Protein AF-A0A4Q1A795-F1 (afdb_monomer_lite)

pLDDT: mean 74.52, std 22.14, range [33.25, 95.19]

Sequence (114 aa):
MFIEKFHEARSLALEQAIKNFKTTKRGSYKVLKLIKENIQELVDSGLNMQEQVQIINSALDIKISYSTYKAFYYSHMNKKIKQKQSFNNSPVIKKESSTTESKKEIDIFADLKG

Secondary structure (DSSP, 8-state):
-HHHHHHHHHHHHHHHHHHHHHHHS--HHHHHHHTHHHHHHHHHTT--HHHHHHHHHHHHT----HHHHHHHHHHHTGGGHHHHHTTT--------------------------

Radius of gyration: 27.62 Å; chains: 1; bounding box: 85×40×49 Å

Foldseek 3Di:
DVVVVVVVVLVVQLVVQLVCCVVPVPNPLVNCVSCVVVLVVCVVVVDDLVVSQVCSCVVSVHHDDSVNSVVSCCVPVCPVVVVVVVVPDDPPPPDDDDDDDDDDDDDDDDDDDD

Structure (mmCIF, N/CA/C/O backbone):
data_AF-A0A4Q1A795-F1
#
_entry.id   AF-A0A4Q1A795-F1
#
loop_
_atom_site.group_PDB
_atom_site.id
_atom_site.type_symbol
_atom_site.label_atom_id
_atom_site.label_alt_id
_atom_site.label_comp_id
_atom_site.label_asym_id
_atom_site.label_entity_id
_atom_site.label_seq_id
_atom_site.pdbx_PDB_ins_code
_atom_site.Cartn_x
_atom_site.Cartn_y
_atom_site.Cartn_z
_atom_site.occupancy
_atom_site.B_iso_or_equiv
_atom_site.auth_seq_id
_atom_site.auth_comp_id
_atom_site.auth_asym_id
_atom_site.auth_atom_id
_atom_site.pdbx_PDB_model_num
ATOM 1 N N . MET A 1 1 ? 15.068 -22.716 2.338 1.00 62.22 1 MET A N 1
ATOM 2 C CA . MET A 1 1 ? 15.194 -22.539 0.876 1.00 62.22 1 MET A CA 1
ATOM 3 C C . MET A 1 1 ? 13.903 -22.344 0.076 1.00 62.22 1 MET A C 1
ATOM 5 O O . MET A 1 1 ? 13.970 -21.624 -0.909 1.00 62.22 1 MET A O 1
ATOM 9 N N . PHE A 1 2 ? 12.742 -22.936 0.406 1.00 61.22 2 PHE A N 1
ATOM 10 C CA . PHE A 1 2 ? 11.511 -22.665 -0.374 1.00 61.22 2 PHE A CA 1
ATOM 11 C C . PHE A 1 2 ? 10.823 -21.349 0.041 1.00 61.22 2 PHE A C 1
ATOM 13 O O . PHE A 1 2 ? 10.418 -20.569 -0.811 1.00 61.22 2 PHE A O 1
ATOM 20 N N . ILE A 1 3 ? 10.766 -21.066 1.347 1.00 70.88 3 ILE A N 1
ATOM 21 C CA . ILE A 1 3 ? 10.146 -19.853 1.914 1.00 70.88 3 ILE A CA 1
ATOM 22 C C . ILE A 1 3 ? 10.913 -18.579 1.511 1.00 70.88 3 ILE A C 1
ATOM 24 O O . ILE A 1 3 ? 10.300 -17.596 1.107 1.00 70.88 3 ILE A O 1
ATOM 28 N N . GLU A 1 4 ? 12.248 -18.612 1.523 1.00 69.50 4 GLU A N 1
ATOM 29 C CA . GLU A 1 4 ? 13.098 -17.473 1.129 1.00 69.50 4 GLU A CA 1
ATOM 30 C C . GLU A 1 4 ? 12.840 -17.022 -0.314 1.00 69.50 4 GLU A C 1
ATOM 32 O O . GLU A 1 4 ? 12.675 -15.831 -0.562 1.00 69.50 4 GLU A O 1
ATOM 37 N N . LYS A 1 5 ? 12.681 -17.971 -1.247 1.00 75.19 5 LYS A N 1
ATOM 38 C CA . LYS A 1 5 ? 12.370 -17.672 -2.655 1.00 75.19 5 LYS A CA 1
ATOM 39 C C . LYS A 1 5 ? 11.026 -16.958 -2.822 1.00 75.19 5 LYS A C 1
ATOM 41 O O . LYS A 1 5 ? 10.877 -16.127 -3.715 1.00 75.19 5 LYS A O 1
ATOM 46 N N . PHE A 1 6 ? 10.044 -17.251 -1.965 1.00 74.88 6 PHE A N 1
ATOM 47 C CA . PHE A 1 6 ? 8.758 -16.547 -1.970 1.00 74.88 6 PHE A CA 1
ATOM 48 C C . PHE A 1 6 ? 8.876 -15.116 -1.442 1.00 74.88 6 PHE A C 1
ATOM 50 O O . PHE A 1 6 ? 8.272 -14.208 -2.017 1.00 74.88 6 PHE A O 1
ATOM 57 N N . HIS A 1 7 ? 9.652 -14.903 -0.377 1.00 77.56 7 HIS A N 1
ATOM 58 C CA . HIS A 1 7 ? 9.912 -13.558 0.139 1.00 77.56 7 HIS A CA 1
ATO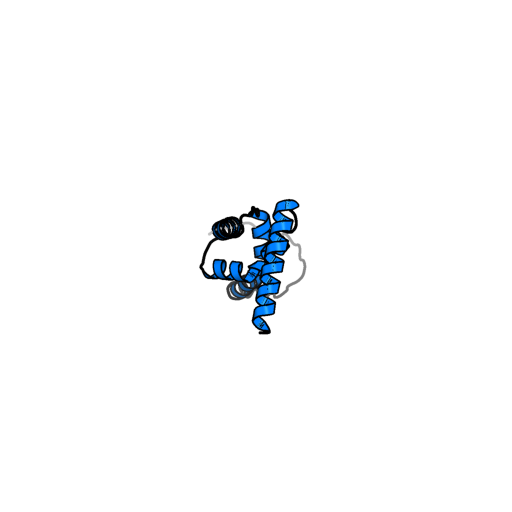M 59 C C . HIS A 1 7 ? 10.644 -12.698 -0.892 1.00 77.56 7 HIS A C 1
ATOM 61 O O . HIS A 1 7 ? 10.237 -11.564 -1.142 1.00 77.56 7 HIS A O 1
ATOM 67 N N . GLU A 1 8 ? 11.653 -13.263 -1.549 1.00 81.06 8 GLU A N 1
ATOM 68 C CA . GLU A 1 8 ? 12.411 -12.595 -2.605 1.00 81.06 8 GLU A CA 1
ATOM 69 C C . GLU A 1 8 ? 11.519 -12.230 -3.802 1.00 81.06 8 GLU A C 1
ATOM 71 O O . GLU A 1 8 ? 11.475 -11.072 -4.220 1.00 81.06 8 GLU A O 1
ATOM 76 N N . ALA A 1 9 ? 10.706 -13.174 -4.291 1.00 82.75 9 ALA A N 1
ATOM 77 C CA . ALA A 1 9 ? 9.761 -12.916 -5.377 1.00 82.75 9 ALA A CA 1
ATOM 78 C C . ALA A 1 9 ? 8.734 -11.826 -5.022 1.00 82.75 9 ALA A C 1
ATOM 80 O O . ALA A 1 9 ? 8.366 -11.009 -5.870 1.00 82.75 9 ALA A O 1
ATOM 81 N N . ARG A 1 10 ? 8.271 -11.781 -3.765 1.00 84.12 10 ARG A N 1
ATOM 82 C CA . ARG A 1 10 ? 7.341 -10.749 -3.289 1.00 84.12 10 ARG A CA 1
ATOM 83 C C . ARG A 1 10 ? 8.010 -9.380 -3.183 1.00 84.12 10 ARG A C 1
ATOM 85 O O . ARG A 1 10 ? 7.381 -8.393 -3.567 1.00 84.12 10 ARG A O 1
ATOM 92 N N . SER A 1 11 ? 9.257 -9.324 -2.716 1.00 87.44 11 SER A N 1
ATOM 93 C CA . SER A 1 11 ? 10.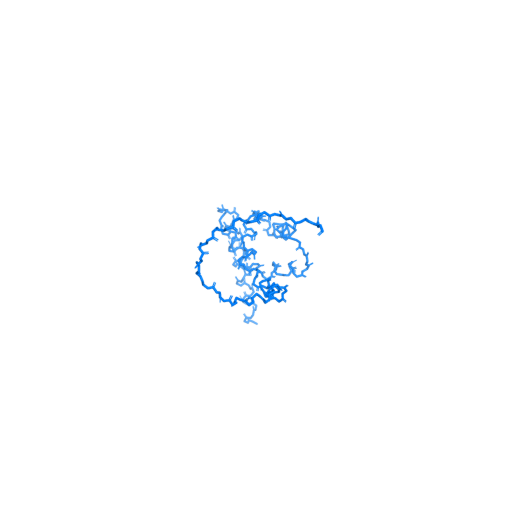050 -8.089 -2.671 1.00 87.44 11 SER A CA 1
ATOM 94 C C . SER A 1 11 ? 10.250 -7.524 -4.075 1.00 87.44 11 SER A C 1
ATOM 96 O O . SER A 1 11 ? 9.897 -6.378 -4.344 1.00 87.44 11 SER A O 1
ATOM 98 N N . LEU A 1 12 ? 10.679 -8.367 -5.017 1.00 91.69 12 LEU A N 1
ATOM 99 C CA . LEU A 1 12 ? 10.887 -7.973 -6.409 1.00 91.69 12 LEU A CA 1
ATOM 100 C C . LEU A 1 12 ? 9.582 -7.506 -7.079 1.00 91.69 12 LEU A C 1
ATOM 102 O O . LEU A 1 12 ? 9.552 -6.500 -7.792 1.00 91.69 12 LEU A O 1
ATOM 106 N N . ALA A 1 13 ? 8.466 -8.189 -6.806 1.00 91.19 13 ALA A N 1
ATOM 107 C CA . ALA A 1 13 ? 7.152 -7.776 -7.291 1.00 91.19 13 ALA A CA 1
ATOM 108 C C . ALA A 1 13 ? 6.707 -6.419 -6.716 1.00 91.19 13 ALA A C 1
ATOM 110 O O . ALA A 1 13 ? 6.059 -5.639 -7.425 1.00 91.19 13 ALA A O 1
ATOM 111 N N . LEU A 1 14 ? 7.036 -6.134 -5.451 1.00 92.69 14 LEU A N 1
ATOM 112 C CA . LEU A 1 14 ? 6.748 -4.857 -4.800 1.00 92.69 14 LEU A CA 1
ATOM 113 C C . LEU A 1 14 ? 7.579 -3.729 -5.409 1.00 92.69 14 LEU A C 1
ATOM 115 O O . LEU A 1 14 ? 7.006 -2.716 -5.809 1.00 92.69 14 LEU A O 1
ATOM 119 N N . GLU A 1 15 ? 8.885 -3.924 -5.563 1.00 92.81 15 GLU A N 1
ATOM 120 C CA . GLU A 1 15 ? 9.774 -2.953 -6.205 1.00 92.81 15 GLU A CA 1
ATOM 121 C C . GLU A 1 15 ? 9.312 -2.615 -7.623 1.00 92.81 15 GLU A C 1
ATOM 123 O O . GLU A 1 15 ? 9.189 -1.443 -7.990 1.00 92.81 15 GLU A O 1
ATOM 128 N N . GLN A 1 16 ? 8.962 -3.632 -8.414 1.00 93.44 16 GLN A N 1
ATOM 129 C CA . GLN A 1 16 ? 8.462 -3.426 -9.767 1.00 93.44 16 GLN A CA 1
ATOM 130 C C . GLN A 1 16 ? 7.115 -2.686 -9.770 1.00 93.44 16 GLN A C 1
ATOM 132 O O . GLN A 1 16 ? 6.886 -1.812 -10.610 1.00 93.44 16 GLN A O 1
ATOM 137 N N . ALA A 1 17 ? 6.218 -2.995 -8.828 1.00 92.69 17 ALA A N 1
ATOM 138 C CA . ALA A 1 17 ? 4.946 -2.291 -8.690 1.00 92.69 17 ALA A CA 1
ATOM 139 C C . ALA A 1 17 ? 5.143 -0.820 -8.286 1.00 92.69 17 ALA A C 1
ATOM 141 O O . ALA A 1 17 ? 4.484 0.050 -8.857 1.00 92.69 17 ALA A O 1
ATOM 142 N N . ILE A 1 18 ? 6.067 -0.534 -7.365 1.00 93.4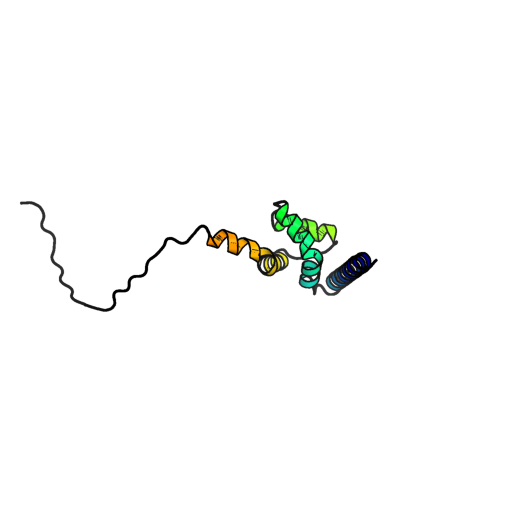4 18 ILE A N 1
ATOM 143 C CA . ILE A 1 18 ? 6.427 0.828 -6.951 1.00 93.44 18 ILE A CA 1
ATOM 144 C C . ILE A 1 18 ? 7.021 1.595 -8.128 1.00 93.44 18 ILE A C 1
ATOM 146 O O . ILE A 1 18 ? 6.567 2.700 -8.423 1.00 93.44 18 ILE A O 1
ATOM 150 N N . LYS A 1 19 ? 7.979 1.002 -8.850 1.00 93.06 19 LYS A N 1
ATOM 151 C CA . LYS A 1 19 ? 8.588 1.613 -10.038 1.00 93.06 19 LYS A CA 1
ATOM 152 C C . LYS A 1 19 ? 7.528 1.956 -11.083 1.00 93.06 19 LYS A C 1
ATOM 154 O O . LYS A 1 19 ? 7.478 3.093 -11.546 1.00 93.06 19 LYS A O 1
ATOM 159 N N . ASN A 1 20 ? 6.633 1.017 -11.385 1.00 91.88 20 ASN A N 1
ATOM 160 C CA . ASN A 1 20 ? 5.531 1.235 -12.323 1.00 91.88 20 ASN A CA 1
ATOM 161 C C . ASN A 1 20 ? 4.565 2.328 -11.850 1.00 91.88 20 ASN A C 1
ATOM 163 O O . ASN A 1 20 ? 4.101 3.131 -12.659 1.00 91.88 20 ASN A O 1
ATOM 167 N N . PHE A 1 21 ? 4.268 2.393 -10.551 1.00 92.06 21 PHE A N 1
ATOM 168 C CA . PHE A 1 21 ? 3.429 3.454 -10.004 1.00 92.06 21 PHE A CA 1
ATOM 169 C C . PHE A 1 21 ? 4.114 4.820 -10.082 1.00 92.06 21 PHE A C 1
ATOM 171 O O . PHE A 1 21 ? 3.480 5.802 -10.464 1.00 92.06 21 PHE A O 1
ATOM 178 N N . LYS A 1 22 ? 5.415 4.901 -9.789 1.00 89.56 22 LYS A N 1
ATOM 179 C CA . LYS A 1 22 ? 6.185 6.146 -9.892 1.00 89.56 22 LYS A CA 1
ATOM 180 C C . LYS A 1 22 ? 6.179 6.699 -11.316 1.00 89.56 22 LYS A C 1
ATOM 182 O O . LYS A 1 22 ? 5.936 7.900 -11.470 1.00 89.56 22 LYS A O 1
ATOM 187 N N . THR A 1 23 ? 6.379 5.834 -12.314 1.00 90.06 23 THR A N 1
ATOM 188 C CA . THR A 1 23 ? 6.460 6.203 -13.736 1.00 90.06 23 THR A CA 1
ATOM 189 C C . THR A 1 23 ? 5.099 6.505 -14.354 1.00 90.06 23 THR A C 1
ATOM 191 O O . THR A 1 23 ? 4.941 7.523 -15.016 1.00 90.06 23 THR A O 1
ATOM 194 N N . THR A 1 24 ? 4.098 5.652 -14.130 1.00 89.94 24 THR A N 1
ATOM 195 C CA . THR A 1 24 ? 2.802 5.746 -14.829 1.00 89.94 24 THR A CA 1
ATOM 196 C C . THR A 1 24 ? 1.698 6.411 -14.011 1.00 89.94 24 THR A C 1
ATOM 198 O O . THR A 1 24 ? 0.623 6.680 -14.541 1.00 89.94 24 THR A O 1
ATOM 201 N N . LYS A 1 25 ? 1.911 6.609 -12.702 1.00 84.94 25 LYS A N 1
ATOM 202 C CA . LYS A 1 25 ? 0.875 6.965 -11.711 1.00 84.94 25 LYS A CA 1
ATOM 203 C C . LYS A 1 25 ? -0.307 5.985 -11.658 1.00 84.94 25 LYS A C 1
ATOM 205 O O . LYS A 1 25 ? -1.328 6.278 -11.039 1.00 84.94 25 LYS A O 1
ATOM 210 N N . ARG A 1 26 ? -0.173 4.795 -12.256 1.00 82.69 26 ARG A N 1
ATOM 211 C CA . ARG A 1 26 ? -1.167 3.713 -12.249 1.00 82.69 26 ARG A CA 1
ATOM 212 C C . ARG A 1 26 ? -0.659 2.527 -11.432 1.00 82.69 26 ARG A C 1
ATOM 214 O O . ARG A 1 26 ? 0.539 2.331 -11.271 1.00 82.69 26 ARG A O 1
ATOM 221 N N . GLY A 1 27 ? -1.579 1.721 -10.907 1.00 87.38 27 GLY A N 1
ATOM 222 C CA . GLY A 1 27 ? -1.223 0.505 -10.165 1.00 87.38 27 GLY A CA 1
ATOM 223 C C . GLY A 1 27 ? -0.985 0.695 -8.664 1.00 87.38 27 GLY A C 1
ATOM 224 O O . GLY A 1 27 ? -0.486 -0.225 -8.021 1.00 87.38 27 GLY A O 1
ATOM 225 N N . SER A 1 28 ? -1.411 1.818 -8.077 1.00 89.06 28 SER A N 1
ATOM 226 C CA . SER A 1 28 ? -1.430 2.024 -6.616 1.00 89.06 28 SER A CA 1
ATOM 227 C C . SER A 1 28 ? -2.122 0.875 -5.873 1.00 89.06 28 SER A C 1
ATOM 229 O O . SER A 1 28 ? -1.621 0.395 -4.863 1.00 89.06 28 SER A O 1
ATOM 231 N N . TYR A 1 29 ? -3.222 0.351 -6.419 1.00 90.44 29 TYR A N 1
ATOM 232 C CA . TYR A 1 29 ? -3.934 -0.804 -5.861 1.0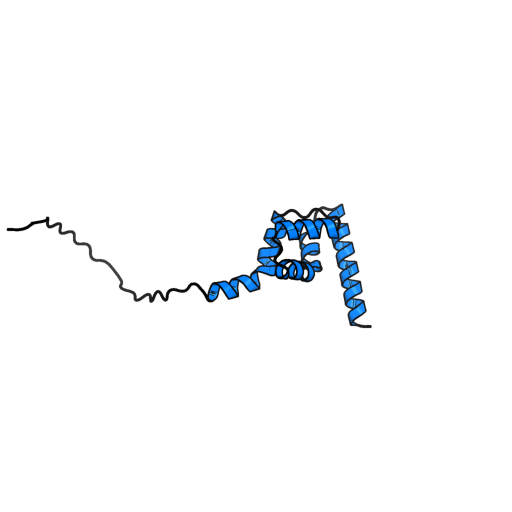0 90.44 29 TYR A CA 1
ATOM 233 C C . TYR A 1 29 ? -3.085 -2.085 -5.826 1.00 90.44 29 TYR A C 1
ATOM 235 O O . TYR A 1 29 ? -3.217 -2.891 -4.907 1.00 90.44 29 TYR A O 1
ATOM 243 N N . LYS A 1 30 ? -2.189 -2.276 -6.806 1.00 92.56 30 LYS A N 1
ATOM 244 C CA . LYS A 1 30 ? -1.263 -3.416 -6.837 1.00 92.56 30 LYS A CA 1
ATOM 245 C C . LYS A 1 30 ? -0.216 -3.285 -5.733 1.00 92.56 30 LYS A C 1
ATOM 247 O O . LYS A 1 30 ? 0.035 -4.267 -5.043 1.00 92.56 30 LYS A O 1
ATOM 252 N N . VAL A 1 31 ? 0.324 -2.080 -5.532 1.00 93.00 31 VAL A N 1
ATOM 253 C CA . VAL A 1 31 ? 1.239 -1.778 -4.419 1.00 93.00 31 VAL A CA 1
ATOM 254 C C . VAL A 1 31 ? 0.554 -2.076 -3.085 1.00 93.00 31 VAL A C 1
ATOM 256 O O . VAL A 1 31 ? 1.052 -2.900 -2.325 1.00 93.00 31 VAL A O 1
ATOM 259 N N . LEU A 1 32 ? -0.640 -1.513 -2.853 1.00 93.62 32 LEU A N 1
ATOM 260 C CA . LEU A 1 32 ? -1.418 -1.731 -1.625 1.00 93.62 32 LEU A CA 1
ATOM 261 C C . LEU A 1 32 ? -1.724 -3.214 -1.369 1.00 93.62 32 LEU A C 1
ATOM 263 O O . LEU A 1 32 ? -1.665 -3.674 -0.233 1.00 93.62 32 LEU A O 1
ATOM 267 N N . LYS A 1 33 ? -2.008 -3.991 -2.422 1.00 92.88 33 LYS A N 1
ATOM 268 C CA . LYS A 1 33 ? -2.253 -5.435 -2.308 1.00 92.88 33 LYS A CA 1
ATOM 269 C C . LYS A 1 33 ? -1.005 -6.212 -1.874 1.00 92.88 33 LYS A C 1
ATOM 271 O O . LYS A 1 33 ? -1.139 -7.163 -1.110 1.00 92.88 33 LYS A O 1
ATOM 276 N N . LEU A 1 34 ? 0.181 -5.825 -2.346 1.00 93.25 34 LEU A N 1
ATOM 277 C CA . LEU A 1 34 ? 1.447 -6.493 -2.011 1.00 93.25 34 LEU A CA 1
ATOM 278 C C . LEU A 1 34 ? 1.890 -6.221 -0.565 1.00 93.25 34 LEU A C 1
ATOM 280 O O . LEU A 1 34 ? 2.434 -7.118 0.081 1.00 93.25 34 LEU A O 1
ATOM 284 N N . ILE A 1 35 ? 1.583 -5.032 -0.040 1.00 92.31 35 ILE A N 1
ATOM 285 C CA . ILE A 1 35 ? 1.875 -4.623 1.348 1.00 92.31 35 ILE A CA 1
ATOM 286 C C . ILE A 1 35 ? 0.682 -4.806 2.295 1.00 92.31 35 ILE A C 1
ATOM 288 O O . ILE A 1 35 ? 0.640 -4.221 3.374 1.00 92.31 35 ILE A O 1
ATOM 292 N N . LYS A 1 36 ? -0.327 -5.590 1.895 1.00 92.31 36 LYS A N 1
ATOM 293 C CA . LYS A 1 36 ? -1.567 -5.747 2.664 1.00 92.31 36 LYS A CA 1
ATOM 294 C C . LYS A 1 36 ? -1.298 -6.161 4.117 1.00 92.31 36 LYS A C 1
ATOM 296 O O . LYS A 1 36 ? -1.925 -5.626 5.017 1.00 92.31 36 LYS A O 1
ATOM 301 N N . GLU A 1 37 ? -0.384 -7.095 4.349 1.00 90.38 37 GLU A N 1
ATOM 302 C CA . GLU A 1 37 ? -0.052 -7.558 5.705 1.00 90.38 37 GLU A CA 1
ATOM 303 C C . GLU A 1 37 ? 0.542 -6.437 6.562 1.00 90.38 37 GLU A C 1
ATOM 305 O O . GLU A 1 37 ? 0.048 -6.207 7.658 1.00 90.38 37 GLU A O 1
ATOM 310 N N . ASN A 1 38 ? 1.471 -5.645 6.021 1.00 91.75 38 ASN A N 1
ATOM 311 C CA . ASN A 1 38 ? 2.002 -4.469 6.715 1.00 91.75 38 ASN A CA 1
ATOM 312 C C . ASN A 1 38 ? 0.900 -3.446 7.020 1.00 91.75 38 ASN A C 1
ATOM 314 O O . ASN A 1 38 ? 0.865 -2.861 8.094 1.00 91.75 38 ASN A O 1
ATOM 318 N N . ILE A 1 39 ? -0.055 -3.250 6.102 1.00 92.06 39 ILE A N 1
ATOM 319 C CA . ILE A 1 39 ? -1.220 -2.396 6.374 1.00 92.06 39 ILE A CA 1
ATOM 320 C C . ILE A 1 39 ? -2.046 -2.958 7.540 1.00 92.06 39 ILE A C 1
ATOM 322 O O . ILE A 1 39 ? -2.528 -2.186 8.363 1.00 92.06 39 ILE A O 1
ATOM 326 N N . GLN A 1 40 ? -2.217 -4.279 7.624 1.00 91.25 40 GLN A N 1
ATOM 327 C CA . GLN A 1 40 ? -2.937 -4.908 8.729 1.00 91.25 40 GLN A CA 1
ATOM 328 C C . GLN A 1 40 ? -2.205 -4.707 10.063 1.00 91.25 40 GLN A C 1
ATOM 330 O O . GLN A 1 40 ? -2.864 -4.394 11.047 1.00 91.25 40 GLN A O 1
ATOM 335 N N . GLU A 1 41 ? -0.874 -4.787 10.089 1.00 91.56 41 GLU A N 1
ATOM 336 C CA . GLU A 1 41 ? -0.067 -4.487 11.283 1.00 91.56 41 GLU A CA 1
ATOM 337 C C . GLU A 1 41 ? -0.265 -3.040 11.755 1.00 91.56 41 GLU A C 1
ATOM 339 O O . GLU A 1 41 ? -0.447 -2.796 12.947 1.00 91.56 41 GLU A O 1
ATOM 344 N N . LEU A 1 42 ? -0.310 -2.072 10.829 1.00 90.50 42 LEU A N 1
ATOM 345 C CA . LEU A 1 42 ? -0.578 -0.670 11.173 1.00 90.50 42 LEU A CA 1
ATOM 346 C C . LEU A 1 42 ? -1.997 -0.475 11.733 1.00 90.50 42 LEU A C 1
ATOM 348 O O . LEU A 1 42 ? -2.199 0.333 12.639 1.00 90.50 42 LEU A O 1
ATOM 352 N N . VAL A 1 43 ? -2.979 -1.221 11.216 1.00 88.94 43 VAL A N 1
ATOM 353 C CA . VAL A 1 43 ? -4.354 -1.228 11.743 1.00 88.94 43 VAL A CA 1
ATOM 354 C C . VAL A 1 43 ? -4.401 -1.820 13.144 1.00 88.94 43 VAL A C 1
ATOM 356 O O . VAL A 1 43 ? -5.026 -1.241 14.029 1.00 88.94 43 VAL A O 1
ATOM 359 N N . ASP A 1 44 ? -3.739 -2.954 13.347 1.00 88.88 44 ASP A N 1
ATOM 360 C CA . ASP A 1 44 ? -3.708 -3.654 14.630 1.00 88.88 44 ASP A CA 1
ATOM 361 C C . ASP A 1 44 ? -2.924 -2.847 15.686 1.00 88.88 44 ASP A C 1
ATOM 363 O O . ASP A 1 44 ? -3.230 -2.927 16.873 1.00 88.88 44 ASP A O 1
ATOM 367 N N . SER A 1 45 ? -2.001 -1.981 15.248 1.00 90.25 45 SER A N 1
ATOM 368 C CA . SER A 1 45 ? -1.302 -0.988 16.080 1.00 90.25 45 SER A CA 1
ATOM 369 C C . SER A 1 45 ? -2.180 0.209 16.486 1.00 90.25 45 SER A C 1
ATOM 371 O O . SER A 1 45 ? -1.728 1.075 17.230 1.00 90.25 45 SER A O 1
ATOM 373 N N . GLY A 1 46 ? -3.423 0.295 15.997 1.00 88.12 46 GLY A N 1
ATOM 374 C CA . GLY A 1 46 ? -4.374 1.352 16.355 1.00 88.12 46 GLY A CA 1
ATOM 375 C C . GLY A 1 46 ? -4.171 2.685 15.629 1.00 88.12 46 GLY A C 1
ATOM 376 O O . GLY A 1 46 ? -4.840 3.660 15.969 1.00 88.12 46 GLY A O 1
ATOM 377 N N . LEU A 1 47 ? -3.295 2.739 14.619 1.00 91.00 47 LEU A N 1
ATOM 378 C CA . LEU A 1 47 ? -3.085 3.945 13.817 1.00 91.00 47 LEU A CA 1
ATOM 379 C C . LEU A 1 47 ? -4.344 4.280 13.021 1.00 91.00 47 LEU A C 1
ATOM 381 O O . LEU A 1 47 ? -5.046 3.389 12.536 1.00 91.00 47 LEU A O 1
ATOM 385 N N . ASN A 1 48 ? -4.619 5.563 12.824 1.00 92.00 48 ASN A N 1
ATOM 386 C CA . ASN A 1 48 ? -5.725 5.988 11.977 1.00 92.00 48 ASN A CA 1
ATOM 387 C C . ASN A 1 48 ? -5.353 5.903 10.481 1.00 92.00 48 ASN A C 1
ATOM 389 O O . ASN A 1 48 ? -4.186 5.804 10.102 1.00 92.00 48 ASN A O 1
ATOM 393 N N . MET A 1 49 ? -6.347 5.955 9.587 1.00 92.25 49 MET A N 1
ATOM 394 C CA . MET A 1 49 ? -6.096 5.801 8.143 1.00 92.25 49 MET A CA 1
ATOM 395 C C . MET A 1 49 ? -5.188 6.891 7.551 1.00 92.25 49 MET A C 1
ATOM 397 O O . MET A 1 49 ? -4.514 6.636 6.555 1.00 92.25 49 MET A O 1
ATOM 401 N N . GLN A 1 50 ? -5.186 8.109 8.102 1.00 94.12 50 GLN A N 1
ATOM 402 C CA . GLN A 1 50 ? -4.316 9.177 7.602 1.00 94.12 50 GLN A CA 1
ATOM 403 C C . GLN A 1 50 ? -2.856 8.898 7.961 1.00 94.12 50 GLN A C 1
ATOM 405 O O . GLN A 1 50 ? -1.997 8.983 7.085 1.00 94.12 50 GLN A O 1
ATOM 410 N N . GLU A 1 51 ? -2.595 8.493 9.202 1.00 95.19 51 GLU A N 1
ATOM 411 C CA . GLU A 1 51 ? -1.269 8.076 9.670 1.00 95.19 51 GLU A CA 1
ATOM 412 C C . GLU A 1 51 ? -0.753 6.885 8.861 1.00 95.19 51 GLU A C 1
ATOM 414 O O . GLU A 1 51 ? 0.372 6.908 8.368 1.00 95.19 51 GLU A O 1
ATOM 419 N N . GLN A 1 52 ? -1.606 5.882 8.625 1.00 94.44 52 GLN A N 1
ATOM 420 C CA . GLN A 1 52 ? -1.271 4.723 7.795 1.00 94.44 52 GLN A CA 1
ATOM 421 C C . GLN A 1 52 ? -0.818 5.144 6.389 1.00 94.44 52 GLN A C 1
ATOM 423 O O . GLN A 1 52 ? 0.216 4.687 5.905 1.00 94.44 52 GLN A O 1
ATOM 428 N N . VAL A 1 53 ? -1.559 6.044 5.733 1.00 94.88 53 VAL A N 1
ATOM 429 C CA . VAL A 1 53 ? -1.199 6.560 4.401 1.00 94.88 53 VAL A CA 1
ATOM 430 C C . VAL A 1 53 ? 0.119 7.319 4.428 1.00 94.88 53 VAL A C 1
ATOM 432 O O . VAL A 1 53 ? 0.925 7.149 3.517 1.00 94.88 53 VAL A O 1
ATOM 435 N N . GLN A 1 54 ? 0.344 8.153 5.443 1.00 95.19 54 GLN A N 1
ATOM 436 C CA . GLN A 1 54 ? 1.592 8.902 5.578 1.00 95.19 54 GLN A CA 1
ATOM 437 C C . GLN A 1 54 ? 2.786 7.962 5.747 1.00 95.19 54 GLN A C 1
ATOM 439 O O . GLN A 1 54 ? 3.763 8.103 5.019 1.00 95.19 54 GLN A O 1
ATOM 444 N N . ILE A 1 55 ? 2.679 6.959 6.621 1.00 94.69 55 ILE A N 1
ATOM 445 C CA . ILE A 1 55 ? 3.731 5.960 6.840 1.00 94.69 55 ILE A CA 1
ATOM 446 C C . ILE A 1 55 ? 4.030 5.199 5.549 1.00 94.69 55 ILE A C 1
ATOM 448 O O . ILE A 1 55 ? 5.189 5.088 5.167 1.00 94.69 55 ILE A O 1
ATOM 452 N N . ILE A 1 56 ? 3.004 4.723 4.838 1.00 94.19 56 ILE A N 1
ATOM 453 C CA . ILE A 1 56 ? 3.178 3.980 3.579 1.00 94.19 56 ILE A CA 1
ATOM 454 C C . ILE A 1 56 ? 3.841 4.852 2.511 1.00 94.19 56 ILE A C 1
ATOM 456 O O . ILE A 1 56 ? 4.748 4.400 1.814 1.00 94.19 56 ILE A O 1
ATOM 460 N N . ASN A 1 57 ? 3.386 6.098 2.375 1.00 94.25 57 ASN A N 1
ATOM 461 C CA . ASN A 1 57 ? 3.934 7.036 1.405 1.00 94.25 57 ASN A CA 1
ATOM 462 C C . ASN A 1 57 ? 5.405 7.345 1.697 1.00 94.25 57 ASN A C 1
ATOM 464 O O . ASN A 1 57 ? 6.211 7.317 0.772 1.00 94.25 57 ASN A O 1
ATOM 468 N N . SER A 1 58 ? 5.759 7.569 2.963 1.00 93.75 58 SER A N 1
ATOM 469 C CA . SER A 1 58 ? 7.140 7.817 3.381 1.00 93.75 58 SER A CA 1
ATOM 470 C C . SER A 1 58 ? 8.022 6.576 3.231 1.00 93.75 58 SER A C 1
ATOM 472 O O . SER A 1 58 ? 9.106 6.665 2.667 1.00 93.75 58 SER A O 1
ATOM 474 N N . ALA A 1 59 ? 7.554 5.406 3.675 1.00 92.75 59 ALA A N 1
ATOM 475 C CA . ALA A 1 59 ? 8.331 4.166 3.652 1.00 92.75 59 ALA A CA 1
ATOM 476 C C . ALA A 1 59 ? 8.638 3.681 2.230 1.00 92.75 59 ALA A C 1
ATOM 478 O O . ALA A 1 59 ? 9.704 3.128 1.978 1.00 92.75 59 ALA A O 1
ATOM 479 N N . LEU A 1 60 ? 7.703 3.877 1.298 1.00 91.06 60 LEU A N 1
ATOM 480 C CA . LEU A 1 60 ? 7.848 3.427 -0.088 1.00 91.06 60 LEU A CA 1
ATOM 481 C C . LEU A 1 60 ? 8.255 4.556 -1.046 1.00 91.06 60 LEU A C 1
ATOM 483 O O . LEU A 1 60 ? 8.395 4.314 -2.247 1.00 91.06 60 LEU A O 1
ATOM 487 N N . ASP A 1 61 ? 8.427 5.778 -0.532 1.00 92.69 61 ASP A N 1
ATOM 488 C CA . ASP A 1 61 ? 8.671 6.995 -1.311 1.00 92.69 61 ASP A CA 1
ATOM 489 C C . ASP A 1 61 ? 7.656 7.147 -2.466 1.00 92.69 61 ASP A C 1
ATOM 491 O O . ASP A 1 61 ? 7.992 7.288 -3.641 1.00 92.69 61 ASP A O 1
ATOM 495 N N . ILE A 1 62 ? 6.364 7.028 -2.154 1.00 91.62 62 ILE A N 1
ATOM 496 C CA . ILE A 1 62 ? 5.261 7.139 -3.118 1.00 91.62 62 ILE A CA 1
ATOM 497 C C . ILE A 1 62 ? 4.206 8.132 -2.639 1.00 91.62 62 ILE A C 1
ATOM 499 O O . ILE A 1 62 ? 4.182 8.549 -1.489 1.00 91.62 62 ILE A O 1
ATOM 503 N N . LYS A 1 63 ? 3.289 8.506 -3.537 1.00 91.94 63 LYS A N 1
ATOM 504 C CA . LYS A 1 63 ? 2.182 9.416 -3.223 1.00 91.94 63 LYS A CA 1
ATOM 505 C C . LYS A 1 63 ? 0.836 8.777 -3.544 1.00 91.94 63 LYS A C 1
ATOM 507 O O . LYS A 1 63 ? 0.206 9.091 -4.553 1.00 91.94 63 LYS A O 1
ATOM 512 N N . ILE A 1 64 ? 0.406 7.847 -2.698 1.00 92.12 64 ILE A N 1
ATOM 513 C CA . ILE A 1 64 ? -0.948 7.291 -2.738 1.00 92.12 64 ILE A CA 1
ATOM 514 C C . ILE A 1 64 ? -1.900 8.307 -2.104 1.00 92.12 64 ILE A C 1
ATOM 516 O O . ILE A 1 64 ? -1.658 8.807 -1.004 1.00 92.12 64 ILE A O 1
ATOM 520 N N . SER A 1 65 ? -2.990 8.626 -2.804 1.00 92.75 65 SER A N 1
ATOM 521 C CA . SER A 1 65 ? -4.025 9.505 -2.269 1.00 92.75 65 SER A CA 1
ATOM 522 C C . SER A 1 65 ? -4.848 8.808 -1.187 1.00 92.75 65 SER A C 1
ATOM 524 O O . SER A 1 65 ? -5.141 7.612 -1.271 1.00 92.75 65 SER A O 1
ATOM 526 N N . TYR A 1 66 ? -5.301 9.588 -0.205 1.00 93.62 66 TYR A N 1
ATOM 527 C CA . TYR A 1 66 ? -6.164 9.098 0.869 1.00 93.62 66 TYR A CA 1
ATOM 528 C C . TYR A 1 66 ? -7.443 8.427 0.345 1.00 93.62 66 TYR A C 1
ATOM 530 O O . TYR A 1 66 ? -7.853 7.394 0.863 1.00 93.62 66 TYR A O 1
ATOM 538 N N . SER A 1 67 ? -8.052 8.956 -0.722 1.00 92.62 67 SER A N 1
ATOM 539 C CA . SER A 1 67 ? -9.247 8.368 -1.343 1.00 92.62 67 SER A CA 1
ATOM 540 C C . SER A 1 67 ? -8.992 6.964 -1.897 1.00 92.62 67 SER A C 1
ATOM 542 O O . SER A 1 67 ? -9.770 6.048 -1.632 1.00 92.62 67 SER A O 1
ATOM 544 N N . THR A 1 68 ? -7.876 6.775 -2.609 1.00 92.56 68 THR A N 1
ATOM 545 C CA . THR A 1 68 ? -7.455 5.463 -3.128 1.00 92.56 68 THR A CA 1
ATOM 546 C C . THR A 1 68 ? -7.244 4.474 -1.991 1.00 92.56 68 THR A C 1
ATOM 548 O O . THR A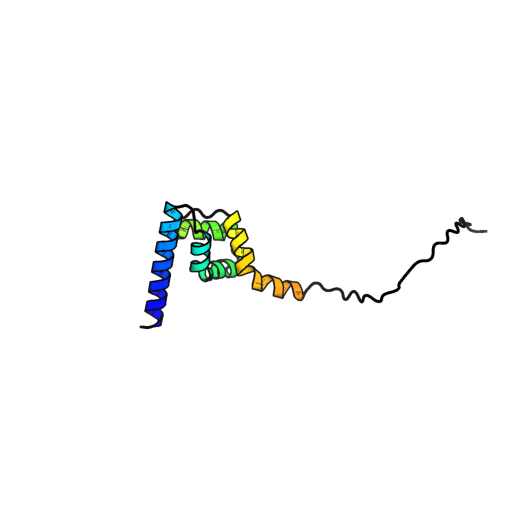 1 68 ? -7.726 3.342 -2.043 1.00 92.56 68 THR A O 1
ATOM 551 N N . TYR A 1 69 ? -6.546 4.919 -0.947 1.00 93.81 69 TYR A N 1
ATOM 552 C CA . TYR A 1 69 ? -6.277 4.104 0.225 1.00 93.81 69 TYR A CA 1
ATOM 553 C C . TYR A 1 69 ? -7.561 3.711 0.962 1.00 93.81 69 TYR A C 1
ATOM 555 O O . TYR A 1 69 ? -7.774 2.537 1.240 1.00 93.81 69 TYR A O 1
ATOM 563 N N . LYS A 1 70 ? -8.461 4.667 1.208 1.00 93.25 70 LYS A N 1
ATOM 564 C CA . LYS A 1 70 ? -9.760 4.446 1.856 1.00 93.25 70 LYS A CA 1
ATOM 565 C C . LYS A 1 70 ? -10.606 3.423 1.092 1.00 93.25 70 LYS A C 1
ATOM 567 O O . LYS A 1 70 ? -11.178 2.518 1.698 1.00 93.25 70 LYS A O 1
ATOM 572 N N . ALA A 1 71 ? -10.652 3.520 -0.239 1.00 92.12 71 ALA A N 1
ATOM 573 C CA . ALA A 1 71 ? -11.350 2.546 -1.078 1.00 92.12 71 ALA A CA 1
ATOM 574 C C . ALA A 1 71 ? -10.742 1.137 -0.953 1.00 92.12 71 ALA A C 1
ATOM 576 O O . ALA A 1 71 ? -11.471 0.153 -0.822 1.00 92.12 71 ALA A O 1
ATOM 577 N N . PHE A 1 72 ? -9.409 1.032 -0.953 1.00 92.12 72 PHE A N 1
ATOM 578 C CA . PHE A 1 72 ? -8.707 -0.231 -0.717 1.00 92.12 72 PHE A CA 1
ATOM 579 C C . PHE A 1 72 ? -9.003 -0.805 0.672 1.00 92.12 72 PHE A C 1
ATOM 581 O O . PHE A 1 72 ? -9.371 -1.975 0.792 1.00 92.12 72 PHE A O 1
ATOM 588 N N . TYR A 1 73 ? -8.903 0.023 1.709 1.00 90.81 73 TYR A N 1
ATOM 589 C CA . TYR A 1 73 ? -9.142 -0.354 3.096 1.00 90.81 73 TYR A CA 1
ATOM 590 C C . TYR A 1 73 ? -10.518 -1.005 3.266 1.00 90.81 73 TYR A C 1
ATOM 592 O O . TYR A 1 73 ? -10.631 -2.117 3.787 1.00 90.81 73 TYR A O 1
ATOM 600 N N . TYR A 1 74 ? -11.576 -0.362 2.765 1.00 88.62 74 TYR A N 1
ATOM 601 C CA . TYR A 1 74 ? -12.927 -0.898 2.912 1.00 88.62 74 TYR A CA 1
ATOM 602 C C . TYR A 1 74 ? -13.178 -2.177 2.110 1.00 88.62 74 TYR A C 1
ATOM 604 O O . TYR A 1 74 ? -13.972 -3.016 2.534 1.00 88.62 74 TYR A O 1
ATOM 612 N N . SER A 1 75 ? -12.492 -2.351 0.982 1.00 88.00 75 SER A N 1
ATOM 613 C CA . SER A 1 75 ? -12.596 -3.562 0.166 1.00 88.00 75 SER A CA 1
ATOM 614 C C . SER A 1 75 ? -11.847 -4.750 0.789 1.00 88.00 75 SER A C 1
ATOM 616 O O . SER A 1 75 ? -12.318 -5.890 0.753 1.00 88.00 75 SER A O 1
ATOM 618 N N . HIS A 1 76 ? -10.689 -4.500 1.410 1.00 84.38 76 HIS A N 1
ATOM 619 C CA . HIS A 1 76 ? -9.736 -5.558 1.760 1.00 84.38 76 HIS A CA 1
ATOM 620 C C . HIS A 1 76 ? -9.518 -5.795 3.258 1.00 84.38 76 HIS A C 1
ATOM 622 O O . HIS A 1 76 ? -9.134 -6.916 3.612 1.00 84.38 76 HIS A O 1
ATOM 628 N N . MET A 1 77 ? -9.780 -4.799 4.112 1.00 77.88 77 MET A N 1
ATOM 629 C CA . MET A 1 77 ? -9.561 -4.857 5.569 1.00 77.88 77 MET A CA 1
ATOM 630 C C . MET A 1 77 ? -10.863 -4.943 6.372 1.00 77.88 77 MET A C 1
ATOM 632 O O . MET A 1 77 ? -10.906 -5.502 7.465 1.00 77.88 77 MET A O 1
ATOM 636 N N . ASN A 1 78 ? -11.975 -4.493 5.792 1.00 67.06 78 ASN A N 1
ATOM 637 C CA . ASN A 1 78 ? -13.264 -4.386 6.482 1.00 67.06 78 ASN A CA 1
ATOM 638 C C . ASN A 1 78 ? -13.958 -5.733 6.780 1.00 67.06 78 ASN A C 1
ATOM 640 O O . ASN A 1 78 ? -14.997 -5.756 7.444 1.00 67.06 78 ASN A O 1
ATOM 644 N N . LYS A 1 79 ? -13.409 -6.872 6.323 1.00 56.38 79 LYS A N 1
ATOM 645 C CA . LYS A 1 79 ? -13.989 -8.203 6.596 1.00 56.38 79 LYS A CA 1
ATOM 646 C C . LYS A 1 79 ? -14.011 -8.559 8.092 1.00 56.38 79 LYS A C 1
ATOM 648 O O . LYS A 1 79 ? -14.864 -9.347 8.485 1.00 56.38 79 LYS A O 1
ATOM 653 N N . LYS A 1 80 ? -13.172 -7.939 8.935 1.00 51.38 80 LYS A N 1
ATOM 654 C CA . LYS A 1 80 ? -13.247 -8.090 10.405 1.00 51.38 80 LYS A CA 1
ATOM 655 C C . LYS A 1 80 ? -14.266 -7.152 11.079 1.00 51.38 80 LYS A C 1
ATOM 657 O O . LYS A 1 80 ? -14.763 -7.471 12.153 1.00 51.38 80 LYS A O 1
ATOM 662 N N . ILE A 1 81 ? -14.639 -6.033 10.451 1.00 51.66 81 ILE A N 1
ATOM 663 C CA . ILE A 1 81 ? -15.537 -5.028 11.058 1.00 51.66 81 ILE A CA 1
ATOM 664 C C . ILE A 1 81 ? -17.015 -5.434 10.920 1.00 51.66 81 ILE A C 1
ATOM 666 O O . ILE A 1 81 ? -17.802 -5.224 11.844 1.00 51.66 81 ILE A O 1
ATOM 670 N N . LYS A 1 82 ? -17.391 -6.129 9.835 1.00 45.19 82 LYS A N 1
ATOM 671 C CA . LYS A 1 82 ? -18.760 -6.660 9.673 1.00 45.19 82 LYS A CA 1
ATOM 672 C C . LYS A 1 82 ? -19.112 -7.805 10.634 1.00 45.19 82 LYS A C 1
ATOM 674 O O . LYS A 1 82 ? -20.289 -8.005 10.903 1.00 45.19 82 LYS A O 1
ATOM 679 N N . GLN A 1 83 ? -18.131 -8.522 11.191 1.00 43.88 83 GLN A N 1
ATOM 680 C CA . GLN A 1 83 ? -18.406 -9.571 12.184 1.00 43.88 83 GLN A CA 1
ATOM 681 C C . GLN A 1 83 ? -18.604 -9.019 13.604 1.00 43.88 83 GLN A C 1
ATOM 683 O O . GLN A 1 83 ? -19.383 -9.590 14.359 1.00 43.88 83 GLN A O 1
ATOM 688 N N . LYS A 1 84 ? -17.997 -7.875 13.960 1.00 42.09 84 LYS A N 1
ATOM 689 C CA . LYS A 1 84 ? -18.257 -7.216 15.256 1.00 42.09 84 LYS A CA 1
ATOM 690 C C . LYS A 1 84 ? -19.540 -6.378 15.280 1.00 42.09 84 LYS A C 1
ATOM 692 O O . LYS A 1 84 ? -20.141 -6.246 16.338 1.00 42.09 84 LYS A O 1
ATOM 697 N N . GLN A 1 85 ? -20.000 -5.846 14.143 1.00 39.00 85 GLN A N 1
ATOM 698 C CA . GLN A 1 85 ? -21.286 -5.129 14.089 1.00 39.00 85 GLN A CA 1
ATOM 699 C C . GLN A 1 85 ? -22.511 -6.054 14.060 1.00 39.00 85 GLN A C 1
ATOM 701 O O . GLN A 1 85 ? -23.587 -5.623 14.463 1.00 39.00 85 GLN A O 1
ATOM 706 N N . SER A 1 86 ? -22.362 -7.325 13.668 1.00 38.97 86 SER A N 1
ATOM 707 C CA . SER A 1 86 ? -23.479 -8.280 13.698 1.00 38.97 86 SER A CA 1
ATOM 708 C C . SER A 1 86 ? -23.843 -8.766 15.107 1.00 38.97 86 SER A C 1
ATOM 710 O O . SER A 1 86 ? -24.880 -9.402 15.255 1.00 38.97 86 SER A O 1
ATOM 712 N N . PHE A 1 87 ? -23.026 -8.481 16.128 1.00 41.62 87 PHE A N 1
ATOM 713 C CA . PHE A 1 87 ? -23.299 -8.916 17.504 1.00 41.62 87 PHE A CA 1
ATOM 714 C C . PHE A 1 87 ? -23.932 -7.849 18.402 1.00 41.62 87 PHE A C 1
ATOM 716 O O . PHE A 1 87 ? -24.357 -8.188 19.498 1.00 41.62 87 PHE A O 1
ATOM 723 N N . ASN A 1 88 ? -24.045 -6.593 17.951 1.00 44.22 88 ASN A N 1
ATOM 724 C CA . ASN A 1 88 ? -24.488 -5.504 18.831 1.00 44.22 88 ASN A CA 1
ATOM 725 C C . ASN A 1 88 ? -25.720 -4.725 18.372 1.00 44.22 88 ASN A C 1
ATOM 727 O O . ASN A 1 88 ? -26.120 -3.829 19.098 1.00 44.22 88 ASN A O 1
ATOM 731 N N . ASN A 1 89 ? -26.353 -5.037 17.237 1.00 41.84 89 ASN A N 1
ATOM 732 C CA . ASN A 1 89 ? -27.616 -4.388 16.866 1.00 41.84 89 ASN A CA 1
ATOM 733 C C . ASN A 1 89 ? -28.515 -5.316 16.044 1.00 41.84 89 ASN A C 1
ATOM 735 O O . ASN A 1 89 ? -28.579 -5.256 14.818 1.00 41.84 89 ASN A O 1
ATOM 739 N N . SER A 1 90 ? -29.253 -6.169 16.741 1.00 35.78 90 SER A N 1
ATOM 740 C CA . SER A 1 90 ? -30.580 -6.583 16.295 1.00 35.78 90 SER A CA 1
ATOM 741 C C . SER A 1 90 ? -31.505 -6.502 17.503 1.00 35.78 90 SER A C 1
ATOM 743 O O . SER A 1 90 ? -31.540 -7.443 18.294 1.00 35.78 90 SER A O 1
ATOM 745 N N . PRO A 1 91 ? -32.260 -5.403 17.691 1.00 39.78 91 PRO A N 1
ATOM 746 C CA . PRO A 1 91 ? -33.535 -5.548 18.361 1.00 39.78 91 PRO A CA 1
ATOM 747 C C . PRO A 1 91 ? -34.331 -6.553 17.529 1.00 39.78 91 PRO A C 1
ATOM 749 O O . PRO A 1 91 ? -34.505 -6.390 16.319 1.00 39.78 91 PRO A O 1
ATOM 752 N N . VAL A 1 92 ? -34.741 -7.637 18.175 1.00 41.81 92 VAL A N 1
ATOM 753 C CA . VAL A 1 92 ? -35.684 -8.610 17.641 1.00 41.81 92 VAL A CA 1
ATOM 754 C C . VAL A 1 92 ? -36.983 -7.859 17.340 1.00 41.81 92 VAL A C 1
ATOM 756 O O . VAL A 1 92 ? -37.862 -7.747 18.185 1.00 41.81 92 VAL A O 1
ATOM 759 N N . ILE A 1 93 ? -37.104 -7.304 16.135 1.00 43.44 93 ILE A N 1
ATOM 760 C CA . ILE A 1 93 ? -38.392 -6.889 15.592 1.00 43.44 93 ILE A CA 1
ATOM 761 C C . ILE A 1 93 ? -38.990 -8.157 14.996 1.00 43.44 93 ILE A C 1
ATOM 763 O O . ILE A 1 93 ? -38.741 -8.511 13.842 1.00 43.44 93 ILE A O 1
ATOM 767 N N . LYS A 1 94 ? -39.760 -8.871 15.823 1.00 4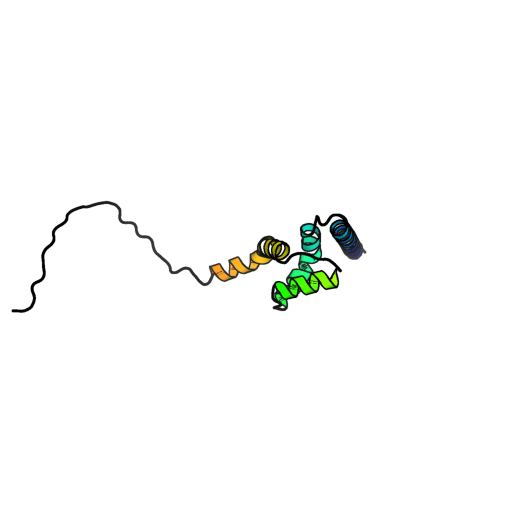0.91 94 LYS A N 1
ATOM 768 C CA . LYS A 1 94 ? -40.760 -9.815 15.330 1.00 40.91 94 LYS A CA 1
ATOM 769 C C . LYS A 1 94 ? -41.722 -9.015 14.451 1.00 40.91 94 LYS A C 1
ATOM 771 O O . LYS A 1 94 ? -42.529 -8.242 14.953 1.00 40.91 94 LYS A O 1
ATOM 776 N N . LYS A 1 95 ? -41.607 -9.174 13.133 1.00 40.25 95 LYS A N 1
ATOM 777 C CA . LYS A 1 95 ? -42.719 -8.899 12.225 1.00 40.25 95 LYS A CA 1
ATOM 778 C C . LYS A 1 95 ? -43.739 -10.012 12.435 1.00 40.25 95 LYS A C 1
ATOM 780 O O . LYS A 1 95 ? -43.551 -11.104 11.909 1.00 40.25 95 LYS A O 1
ATOM 785 N N . GLU A 1 96 ? -44.797 -9.734 13.182 1.00 38.91 96 GLU A N 1
ATOM 786 C CA . GLU A 1 96 ? -46.087 -10.352 12.894 1.00 38.91 96 GLU A CA 1
ATOM 787 C C . GLU A 1 96 ? -46.853 -9.408 11.973 1.00 38.91 96 GLU A C 1
ATOM 789 O O . GLU A 1 96 ? -46.962 -8.205 12.207 1.00 38.91 96 GLU A O 1
ATOM 794 N N . SER A 1 97 ? -47.274 -9.974 10.851 1.00 42.38 97 SER A N 1
ATOM 795 C CA . SER A 1 97 ? -48.088 -9.339 9.836 1.00 42.38 97 SER A CA 1
ATOM 796 C C . SER A 1 97 ? -49.504 -9.135 10.348 1.00 42.38 97 SER A C 1
ATOM 798 O O . SER A 1 97 ? -50.107 -10.079 10.855 1.00 42.38 97 SER A O 1
ATOM 800 N N . SER A 1 98 ? -50.096 -7.984 10.059 1.00 33.25 98 SER A N 1
ATOM 801 C CA . SER A 1 98 ? -51.525 -7.945 9.780 1.00 33.25 98 SER A CA 1
ATOM 802 C C . SER A 1 98 ? -51.801 -7.002 8.617 1.00 33.25 98 SER A C 1
ATOM 804 O O . SER A 1 98 ? -51.277 -5.894 8.501 1.00 33.25 98 SER A O 1
ATOM 806 N N . THR A 1 99 ? -52.533 -7.568 7.676 1.00 36.12 99 THR A N 1
ATOM 807 C CA . THR A 1 99 ? -52.798 -7.099 6.329 1.00 36.12 99 THR A CA 1
ATOM 808 C C . THR A 1 99 ? -54.041 -6.209 6.330 1.00 36.12 99 THR A C 1
ATOM 810 O O . THR A 1 99 ? -55.001 -6.501 7.035 1.00 36.12 99 THR A O 1
ATOM 813 N N . THR A 1 100 ? -54.041 -5.225 5.425 1.00 36.81 100 THR A N 1
ATOM 814 C CA . THR A 1 100 ? -55.208 -4.658 4.711 1.00 36.81 100 THR A CA 1
ATOM 815 C C . THR A 1 100 ? -56.296 -3.891 5.476 1.00 36.81 100 THR A C 1
ATOM 817 O O . THR A 1 100 ? -57.063 -4.434 6.257 1.00 36.81 100 THR A O 1
ATOM 820 N N . GLU A 1 101 ? -56.393 -2.614 5.086 1.00 39.84 101 GLU A N 1
ATOM 821 C CA . GLU A 1 101 ? -57.609 -1.855 4.758 1.00 39.84 101 GLU A CA 1
ATOM 822 C C . GLU A 1 101 ? -58.851 -2.001 5.649 1.00 39.84 101 GLU A C 1
ATOM 824 O O . GLU A 1 101 ? -59.640 -2.934 5.532 1.00 39.84 101 GLU A O 1
ATOM 829 N N . SER A 1 102 ? -59.164 -0.919 6.362 1.00 37.25 102 SER A N 1
ATOM 830 C CA . SER A 1 102 ? -60.529 -0.389 6.367 1.00 37.25 102 SER A CA 1
ATOM 831 C C . SER A 1 102 ? -60.509 1.112 6.618 1.00 37.25 102 SER A C 1
ATOM 833 O O . SER A 1 102 ? -60.210 1.586 7.711 1.00 37.25 102 SER A O 1
ATOM 835 N N . LYS A 1 103 ? -60.844 1.862 5.566 1.00 47.69 103 LYS A N 1
ATOM 836 C CA . LYS A 1 103 ? -61.377 3.217 5.682 1.00 47.69 103 LYS A CA 1
ATOM 837 C C . LYS A 1 103 ? -62.683 3.149 6.475 1.00 47.69 103 LYS A C 1
ATOM 839 O O . LYS A 1 103 ? -63.594 2.440 6.056 1.00 47.69 103 LYS A O 1
ATOM 844 N N . LYS A 1 104 ? -62.790 3.940 7.539 1.00 44.69 104 LYS A N 1
ATOM 845 C CA . LYS A 1 104 ? -64.000 4.693 7.894 1.00 44.69 104 LYS A CA 1
ATOM 846 C C . LYS A 1 104 ? -63.621 5.765 8.911 1.00 44.69 104 LYS A C 1
ATOM 848 O O . LYS A 1 104 ? -63.306 5.469 10.058 1.00 44.69 104 LYS A O 1
ATOM 853 N N . GLU A 1 105 ? -63.615 6.998 8.422 1.00 47.78 105 GLU A N 1
ATOM 854 C CA . GLU A 1 105 ? -63.767 8.216 9.212 1.00 47.78 105 GLU A CA 1
ATOM 855 C C . GLU A 1 105 ? -64.995 8.076 10.114 1.00 47.78 105 GLU A C 1
ATOM 857 O O . GLU A 1 105 ? -66.068 7.777 9.591 1.00 47.78 105 GLU A O 1
ATOM 862 N N . ILE A 1 106 ? -64.845 8.317 11.419 1.00 52.53 106 ILE A N 1
ATOM 863 C CA . ILE A 1 106 ? -65.859 8.986 12.245 1.00 52.53 106 ILE A CA 1
ATOM 864 C C . ILE A 1 106 ? -65.104 9.806 13.304 1.00 52.53 106 ILE A C 1
ATOM 866 O O . ILE A 1 106 ? -64.602 9.263 14.288 1.00 52.53 106 ILE A O 1
ATOM 870 N N . ASP A 1 107 ? -65.017 11.113 13.062 1.00 51.47 107 ASP A N 1
ATOM 871 C CA . ASP A 1 107 ? -64.809 12.142 14.081 1.00 51.47 107 ASP A CA 1
ATOM 872 C C . ASP A 1 107 ? -65.905 12.041 15.146 1.00 51.47 107 ASP A C 1
ATOM 874 O O . ASP A 1 107 ? -67.084 12.155 14.809 1.00 51.47 107 ASP A O 1
ATOM 878 N N . ILE A 1 108 ? -65.542 11.915 16.426 1.00 54.72 108 ILE A N 1
ATOM 879 C CA . ILE A 1 108 ? -66.396 12.410 17.513 1.00 54.72 108 ILE A CA 1
ATOM 880 C C . ILE A 1 108 ? -65.517 13.127 18.534 1.00 54.72 108 ILE A C 1
ATOM 882 O O . ILE A 1 108 ? -64.578 12.575 19.105 1.00 54.72 108 ILE A O 1
ATOM 886 N N . PHE A 1 109 ? -65.857 14.400 18.685 1.00 44.00 109 PHE A N 1
ATOM 887 C CA . PHE A 1 109 ? -65.292 15.397 19.569 1.00 44.00 109 PHE A CA 1
ATOM 888 C C . PHE A 1 109 ? -65.287 14.996 21.049 1.00 44.00 109 PHE A C 1
ATOM 890 O O . PHE A 1 109 ? -66.057 14.162 21.518 1.00 44.00 109 PHE A O 1
ATOM 897 N N . ALA A 1 110 ? -64.400 15.690 21.756 1.00 48.38 110 ALA A N 1
ATOM 898 C CA . ALA A 1 110 ? -64.301 15.823 23.197 1.00 48.38 110 ALA A CA 1
ATOM 899 C C . ALA A 1 110 ? -65.634 16.068 23.925 1.00 48.38 110 ALA A C 1
ATOM 901 O O . ALA A 1 110 ? -66.470 16.817 23.434 1.00 48.38 110 ALA A O 1
ATOM 902 N N . ASP A 1 111 ? -65.727 15.533 25.144 1.00 43.84 111 ASP A N 1
ATOM 903 C CA . ASP A 1 111 ? -66.359 16.171 26.312 1.00 43.84 111 ASP A CA 1
ATOM 904 C C . ASP A 1 111 ? -65.824 15.416 27.553 1.00 43.84 111 ASP A C 1
ATOM 906 O O . ASP A 1 111 ? -66.005 14.207 27.678 1.00 43.84 111 ASP A O 1
ATOM 910 N N . LEU A 1 112 ? -64.817 15.897 28.291 1.00 49.84 112 LEU A N 1
ATOM 911 C CA . LEU A 1 112 ? -64.834 16.944 29.322 1.00 49.84 112 LEU A CA 1
ATOM 912 C C . LEU A 1 112 ? -65.914 16.752 30.405 1.00 49.84 112 LEU A C 1
ATOM 914 O O . LEU A 1 112 ? -67.104 16.768 30.148 1.00 49.84 112 LEU A O 1
ATOM 918 N N . LYS A 1 113 ? -65.407 16.572 31.632 1.00 42.78 113 LYS A N 1
ATOM 919 C CA . LYS A 1 113 ? -66.057 16.617 32.951 1.00 42.78 113 LYS A CA 1
ATOM 920 C C . LYS A 1 113 ? -67.450 17.269 33.012 1.00 42.78 113 LYS A C 1
ATOM 922 O O . LYS A 1 113 ? -67.580 18.458 32.729 1.00 42.78 113 LYS A O 1
ATOM 927 N N . GLY A 1 114 ? -68.376 16.539 33.632 1.00 37.53 114 GLY A N 1
ATOM 928 C CA . GLY A 1 114 ? -69.571 17.036 34.317 1.00 37.53 114 GLY A CA 1
ATOM 929 C C . GLY A 1 114 ? -70.042 16.002 35.321 1.00 37.53 114 GLY A C 1
ATOM 930 O O . GLY A 1 114 ? -70.592 14.984 34.855 1.00 37.53 114 GLY A O 1
#